Protein AF-A0A8S3B869-F1 (afdb_monomer)

Structure (mmCIF, N/CA/C/O backbone):
data_AF-A0A8S3B869-F1
#
_entry.id   AF-A0A8S3B869-F1
#
loop_
_atom_site.group_PDB
_atom_site.id
_atom_site.type_symbol
_atom_site.label_atom_id
_atom_site.label_alt_id
_atom_site.label_comp_id
_atom_site.label_asym_id
_atom_site.label_entity_id
_atom_site.label_seq_id
_atom_site.pdbx_PDB_ins_code
_atom_site.Cartn_x
_atom_site.Cartn_y
_atom_site.Cartn_z
_atom_site.occupancy
_atom_site.B_iso_or_equiv
_atom_site.auth_seq_id
_atom_site.auth_comp_id
_atom_site.auth_asym_id
_atom_site.auth_atom_id
_atom_site.pdbx_PDB_model_num
ATOM 1 N N . MET A 1 1 ? 7.355 18.689 -6.637 1.00 72.12 1 MET A N 1
ATOM 2 C CA . MET A 1 1 ? 6.278 17.682 -6.750 1.00 72.12 1 MET A CA 1
ATOM 3 C C . MET A 1 1 ? 6.571 16.644 -5.680 1.00 72.12 1 MET A C 1
ATOM 5 O O . MET A 1 1 ? 7.731 16.265 -5.594 1.00 72.12 1 MET A O 1
ATOM 9 N N . LEU A 1 2 ? 5.610 16.281 -4.827 1.00 73.62 2 LEU A N 1
ATOM 10 C CA . LEU A 1 2 ? 5.842 15.254 -3.801 1.00 73.62 2 LEU A CA 1
ATOM 11 C C . LEU A 1 2 ? 6.137 13.919 -4.488 1.00 73.62 2 LEU A C 1
ATOM 13 O O . LEU A 1 2 ? 5.466 13.563 -5.461 1.00 73.62 2 LEU A O 1
ATOM 17 N N . SER A 1 3 ? 7.125 13.190 -3.985 1.00 83.00 3 SER A N 1
ATOM 18 C CA . SER A 1 3 ? 7.325 11.792 -4.344 1.00 83.00 3 SER A CA 1
ATOM 19 C C . SER A 1 3 ? 6.118 10.959 -3.907 1.00 83.00 3 SER A C 1
ATOM 21 O O . SER A 1 3 ? 5.341 11.341 -3.027 1.00 83.00 3 SER A O 1
ATOM 23 N N . GLN A 1 4 ? 5.941 9.794 -4.529 1.00 82.44 4 GLN A N 1
ATOM 24 C CA . GLN A 1 4 ? 4.840 8.899 -4.177 1.00 82.44 4 GLN A CA 1
ATOM 25 C C . GLN A 1 4 ? 4.927 8.416 -2.716 1.00 82.44 4 GLN A C 1
ATOM 27 O O . GLN A 1 4 ? 3.891 8.223 -2.082 1.00 82.44 4 GLN A O 1
ATOM 32 N N . GLU A 1 5 ? 6.140 8.279 -2.166 1.00 82.75 5 GLU A N 1
ATOM 33 C CA . GLU A 1 5 ? 6.353 7.975 -0.745 1.00 82.75 5 GLU A CA 1
ATOM 34 C C . GLU A 1 5 ? 5.912 9.133 0.158 1.00 82.75 5 GLU A C 1
ATOM 36 O O . GLU A 1 5 ? 5.133 8.915 1.086 1.00 82.75 5 GLU A O 1
ATOM 41 N N . GLU A 1 6 ? 6.309 10.371 -0.148 1.00 85.56 6 GLU A N 1
ATOM 42 C CA . GLU A 1 6 ? 5.902 11.544 0.641 1.00 85.56 6 GLU A CA 1
ATOM 43 C C . GLU A 1 6 ? 4.384 11.783 0.584 1.00 85.56 6 GLU A C 1
ATOM 45 O O . GLU A 1 6 ? 3.767 12.188 1.574 1.00 85.56 6 GLU A O 1
ATOM 50 N N . ALA A 1 7 ? 3.751 11.498 -0.558 1.00 88.00 7 ALA A N 1
ATOM 51 C CA . ALA A 1 7 ? 2.300 11.550 -0.698 1.00 88.00 7 ALA A CA 1
ATOM 52 C C . ALA A 1 7 ? 1.603 10.486 0.171 1.00 88.00 7 ALA A C 1
ATOM 54 O O . ALA A 1 7 ? 0.599 10.786 0.826 1.00 88.00 7 ALA A O 1
ATOM 55 N N . LEU A 1 8 ? 2.143 9.261 0.218 1.00 88.94 8 LEU A N 1
ATOM 56 C CA . LEU A 1 8 ? 1.619 8.187 1.061 1.00 88.94 8 LEU A CA 1
ATOM 57 C C . LEU A 1 8 ? 1.735 8.552 2.544 1.00 88.94 8 LEU A C 1
ATOM 59 O O . LEU A 1 8 ? 0.753 8.439 3.274 1.00 88.94 8 LEU A O 1
ATOM 63 N N . ASP A 1 9 ? 2.892 9.040 2.987 1.00 89.12 9 ASP A N 1
ATOM 64 C CA . ASP A 1 9 ? 3.101 9.449 4.379 1.00 89.12 9 ASP A CA 1
ATOM 65 C C . ASP A 1 9 ? 2.214 10.635 4.784 1.00 89.12 9 ASP A C 1
ATOM 67 O O . ASP A 1 9 ? 1.657 10.647 5.888 1.00 89.12 9 ASP A O 1
ATOM 71 N N . SER A 1 10 ? 1.988 11.583 3.871 1.00 89.94 10 SER A N 1
ATOM 72 C CA . SER A 1 10 ? 1.059 12.699 4.084 1.00 89.94 10 SER A CA 1
ATOM 73 C C . SER A 1 10 ? -0.381 12.211 4.281 1.00 89.94 10 SER A C 1
ATOM 75 O O . SER A 1 10 ? -1.067 12.657 5.204 1.00 89.94 10 SER A O 1
ATOM 77 N N . LEU A 1 11 ? -0.833 11.244 3.474 1.00 89.56 11 LEU A N 1
ATOM 78 C CA . LEU A 1 11 ? -2.158 10.634 3.622 1.00 89.56 11 LEU A CA 1
ATOM 79 C C . LEU A 1 11 ? -2.296 9.887 4.957 1.00 89.56 11 LEU A C 1
ATOM 81 O O . LEU A 1 11 ? -3.310 10.031 5.640 1.00 89.56 11 LEU A O 1
ATOM 85 N N . MET A 1 12 ? -1.284 9.107 5.346 1.00 89.94 12 MET A N 1
ATOM 86 C CA . MET A 1 12 ? -1.298 8.374 6.619 1.00 89.94 12 MET A CA 1
ATOM 87 C C . MET A 1 12 ? -1.368 9.334 7.810 1.00 89.94 12 MET A C 1
ATOM 89 O O . MET A 1 12 ? -2.148 9.114 8.737 1.00 89.94 12 MET A O 1
ATOM 93 N N . THR A 1 13 ? -0.612 10.431 7.748 1.00 90.56 13 THR A N 1
ATOM 94 C CA . THR A 1 13 ? -0.610 11.482 8.773 1.00 90.56 13 THR A CA 1
ATOM 95 C C . THR A 1 13 ? -1.974 12.159 8.878 1.00 90.56 13 THR A C 1
ATOM 97 O O . THR A 1 13 ? -2.510 12.284 9.976 1.00 90.56 13 THR A O 1
ATOM 100 N N . PHE A 1 14 ? -2.578 12.530 7.746 1.00 92.06 14 PHE A N 1
ATOM 101 C CA . PHE A 1 14 ? -3.921 13.110 7.710 1.00 92.06 14 PHE A CA 1
ATOM 102 C C . PHE A 1 14 ? -4.956 12.188 8.368 1.00 92.06 14 PHE A C 1
ATOM 104 O O . PHE A 1 14 ? -5.707 12.606 9.250 1.00 92.06 14 PHE A O 1
ATOM 111 N N . LEU A 1 15 ? -4.966 10.907 7.993 1.00 90.19 15 LEU A N 1
ATOM 112 C CA . LEU A 1 15 ? -5.908 9.939 8.552 1.00 90.19 15 LEU A CA 1
ATOM 113 C C . LEU A 1 15 ? -5.711 9.756 10.063 1.00 90.19 15 LEU A C 1
ATOM 115 O O . LEU A 1 15 ? -6.696 9.702 10.802 1.00 90.19 15 LEU A O 1
ATOM 119 N N . HIS A 1 16 ? -4.460 9.728 10.526 1.00 88.12 16 HIS A N 1
ATOM 120 C CA . HIS A 1 16 ? -4.137 9.636 11.946 1.00 88.12 16 HIS A CA 1
ATOM 121 C C . HIS A 1 16 ? -4.614 10.869 12.734 1.00 88.12 16 HIS A C 1
ATOM 123 O O . HIS A 1 16 ? -5.243 10.718 13.780 1.00 88.12 16 HIS A O 1
ATOM 129 N N . VAL A 1 17 ? -4.374 12.084 12.223 1.00 93.62 17 VAL A N 1
ATOM 130 C CA . VAL A 1 17 ? -4.832 13.347 12.841 1.00 93.62 17 VAL A CA 1
ATOM 131 C C . VAL A 1 17 ? -6.353 13.371 12.995 1.00 93.62 17 VAL A C 1
ATOM 133 O O . VAL A 1 17 ? -6.869 13.789 14.029 1.00 93.62 17 VAL A O 1
ATOM 136 N N . HIS A 1 18 ? -7.081 12.844 12.013 1.00 91.69 18 HIS A N 1
ATOM 137 C CA . HIS A 1 18 ? -8.540 12.744 12.056 1.00 91.69 18 HIS A CA 1
ATOM 138 C C . HIS A 1 18 ? -9.062 11.490 12.780 1.00 91.69 18 HIS A C 1
ATOM 140 O O . HIS A 1 18 ? -10.241 11.160 12.668 1.00 91.69 18 HIS A O 1
ATOM 146 N N . SER A 1 19 ? -8.214 10.793 13.549 1.00 88.00 19 SER A N 1
ATOM 147 C CA . SER A 1 19 ? -8.568 9.602 14.339 1.00 88.00 19 SER A CA 1
ATOM 148 C C . SER A 1 19 ? -9.146 8.435 13.529 1.00 88.00 19 SER A C 1
ATOM 150 O O . SER A 1 19 ? -9.731 7.504 14.095 1.00 88.00 19 SER A O 1
ATOM 152 N N . TYR A 1 20 ? -8.936 8.417 12.212 1.00 89.19 20 TYR A N 1
ATOM 153 C CA . TYR A 1 20 ? -9.185 7.218 11.430 1.00 89.19 20 TYR A CA 1
ATOM 154 C C . TYR A 1 20 ? -8.133 6.184 11.816 1.00 89.19 20 TYR A C 1
ATOM 156 O O . TYR A 1 20 ? -6.942 6.463 11.826 1.00 89.19 20 TYR A O 1
ATOM 164 N N . ARG A 1 21 ? -8.573 4.970 12.151 1.00 86.25 21 ARG A N 1
ATOM 165 C CA . ARG A 1 21 ? -7.682 3.819 12.402 1.00 86.25 21 ARG A CA 1
ATOM 166 C C . ARG A 1 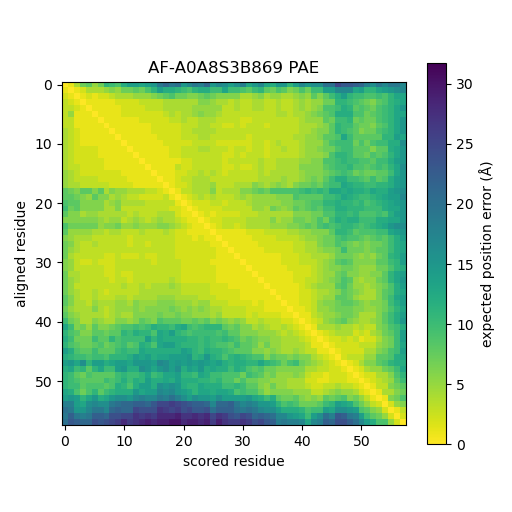21 ? -7.770 2.773 11.297 1.00 86.25 21 ARG A C 1
ATOM 168 O O . ARG A 1 21 ? -6.897 1.913 11.172 1.00 86.25 21 ARG A O 1
ATOM 175 N N . LYS A 1 22 ? -8.856 2.820 10.521 1.00 90.81 22 LYS A N 1
ATOM 1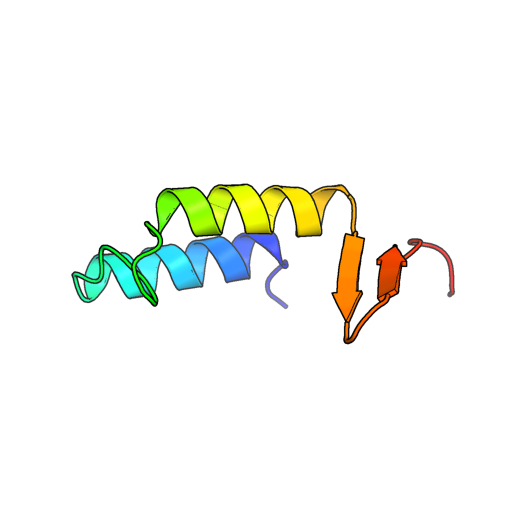76 C CA . LYS A 1 22 ? -9.177 1.865 9.466 1.00 90.81 22 LYS A CA 1
ATOM 177 C C . LYS A 1 22 ? -9.883 2.564 8.309 1.00 90.81 22 LYS A C 1
ATOM 179 O O . LYS A 1 22 ? -10.697 3.453 8.536 1.00 90.81 22 LYS A O 1
ATOM 184 N N . VAL A 1 23 ? -9.640 2.092 7.092 1.00 85.69 23 VAL A N 1
ATOM 185 C CA . VAL A 1 23 ? -10.401 2.455 5.890 1.00 85.69 23 VAL A CA 1
ATOM 186 C C . VAL A 1 23 ? -11.055 1.184 5.367 1.00 85.69 23 VAL A C 1
ATOM 188 O O . VAL A 1 23 ? -10.372 0.189 5.135 1.00 85.69 23 VAL A O 1
ATOM 191 N N . LYS A 1 24 ? -12.389 1.180 5.238 1.00 87.38 24 LYS A N 1
ATOM 192 C CA . LYS A 1 24 ? -13.170 -0.010 4.836 1.00 87.38 24 LYS A CA 1
ATOM 193 C C . LYS A 1 24 ? -12.811 -1.281 5.639 1.00 87.38 24 LYS A C 1
ATOM 195 O O . LYS A 1 24 ? -12.752 -2.375 5.092 1.00 87.38 24 LYS A O 1
ATOM 200 N N . GLY A 1 25 ? -12.531 -1.132 6.937 1.00 88.56 25 GLY A N 1
ATOM 201 C CA . GLY A 1 25 ? -12.169 -2.241 7.834 1.00 88.56 25 GLY A CA 1
ATOM 202 C C . GLY A 1 25 ? -10.688 -2.652 7.828 1.00 88.56 25 GLY A C 1
ATOM 203 O O . GLY A 1 25 ? -10.278 -3.400 8.713 1.00 88.56 25 GLY A O 1
ATOM 204 N N . ILE A 1 26 ? -9.870 -2.121 6.915 1.00 89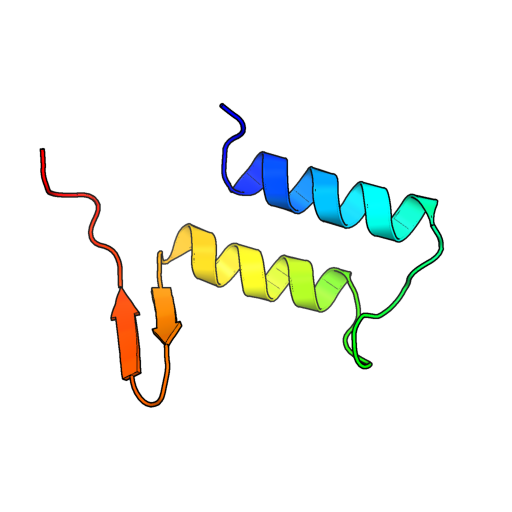.88 26 ILE A N 1
ATOM 205 C CA . ILE A 1 26 ? -8.429 -2.399 6.820 1.00 89.88 26 ILE A CA 1
ATOM 206 C C . ILE A 1 26 ? -7.662 -1.365 7.645 1.00 89.88 26 ILE A C 1
ATOM 208 O O . ILE A 1 26 ? -7.934 -0.172 7.523 1.00 89.88 26 ILE A O 1
ATOM 212 N N . SER A 1 27 ? -6.715 -1.794 8.486 1.00 91.31 27 SER A N 1
ATOM 213 C CA . SER A 1 27 ? -5.885 -0.866 9.265 1.00 91.31 27 SER A CA 1
ATOM 214 C C . SER A 1 27 ? -5.005 -0.000 8.368 1.00 91.31 27 SER A C 1
ATOM 216 O O . SER A 1 27 ? -4.517 -0.438 7.325 1.00 91.31 27 SER A O 1
ATOM 218 N N . ILE A 1 28 ? -4.774 1.232 8.813 1.00 90.06 28 ILE A N 1
ATOM 219 C CA . ILE A 1 28 ? -3.909 2.199 8.127 1.00 90.06 28 ILE A CA 1
ATOM 220 C C . ILE A 1 28 ? -2.495 1.636 7.927 1.00 90.06 28 ILE A C 1
ATOM 222 O O . ILE A 1 28 ? -1.962 1.723 6.824 1.00 90.06 28 ILE A O 1
ATOM 226 N N . ASP A 1 29 ? -1.933 0.949 8.926 1.00 89.00 29 ASP A N 1
ATOM 227 C CA . ASP A 1 29 ? -0.619 0.298 8.812 1.00 89.00 29 ASP A CA 1
ATOM 228 C C . ASP A 1 29 ? -0.570 -0.766 7.710 1.00 89.00 29 ASP A C 1
ATOM 230 O O . ASP A 1 29 ? 0.418 -0.879 6.981 1.00 89.00 29 ASP A O 1
ATOM 234 N N . THR A 1 30 ? -1.646 -1.544 7.556 1.00 90.06 30 THR A N 1
ATOM 235 C CA . THR A 1 30 ? -1.748 -2.542 6.485 1.00 90.06 30 THR A CA 1
ATOM 236 C C . THR A 1 30 ? -1.825 -1.861 5.123 1.00 90.06 30 THR A C 1
ATOM 238 O O . THR A 1 30 ? -1.135 -2.283 4.199 1.00 90.06 30 THR A O 1
ATOM 241 N N . ILE A 1 31 ? -2.595 -0.776 4.997 1.00 89.94 31 ILE A N 1
ATOM 242 C CA . ILE A 1 31 ? -2.672 0.009 3.755 1.00 89.94 31 ILE A CA 1
ATOM 243 C C . ILE A 1 31 ? -1.298 0.587 3.407 1.00 89.94 31 ILE A C 1
ATOM 245 O O . ILE A 1 31 ? -0.871 0.471 2.261 1.00 89.94 31 ILE A O 1
ATOM 249 N N . LYS A 1 32 ? -0.572 1.132 4.391 1.00 89.31 32 LYS A N 1
ATOM 250 C CA . LYS A 1 32 ? 0.788 1.652 4.203 1.00 89.31 32 LYS A CA 1
ATOM 251 C C . LYS A 1 32 ? 1.742 0.575 3.682 1.00 89.31 32 LYS A C 1
ATOM 253 O O . LYS A 1 32 ? 2.465 0.817 2.719 1.00 89.31 32 LYS A O 1
ATOM 258 N N . LYS A 1 33 ? 1.721 -0.626 4.272 1.00 89.31 33 LYS A N 1
ATOM 259 C CA . LYS A 1 33 ? 2.554 -1.756 3.820 1.00 89.31 33 LYS A CA 1
ATOM 260 C C . LYS A 1 33 ? 2.221 -2.185 2.391 1.00 89.31 33 LYS A C 1
ATOM 262 O O . LYS A 1 33 ? 3.133 -2.333 1.585 1.00 89.31 33 LYS A O 1
ATOM 267 N N . LEU A 1 34 ? 0.937 -2.348 2.069 1.00 87.44 34 LEU A N 1
ATOM 268 C CA . LEU A 1 34 ? 0.495 -2.743 0.727 1.00 87.44 34 LEU A CA 1
ATOM 269 C C . LEU A 1 34 ? 0.855 -1.689 -0.326 1.00 87.44 34 LEU A C 1
ATOM 271 O O . L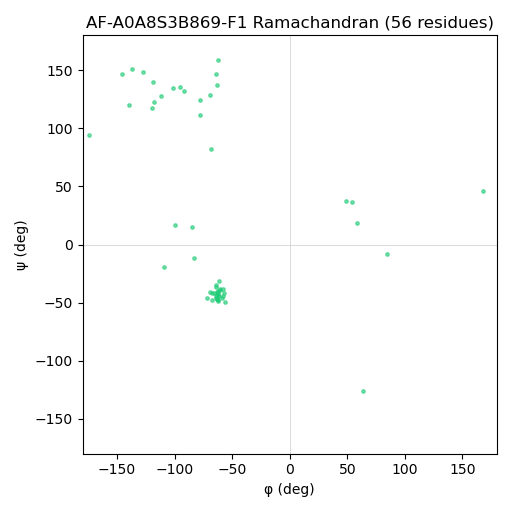EU A 1 34 ? 1.368 -2.030 -1.388 1.00 87.44 34 LEU A O 1
ATOM 275 N N . ALA A 1 35 ? 0.643 -0.409 -0.015 1.00 87.00 35 ALA A N 1
ATOM 276 C CA . ALA A 1 35 ? 1.019 0.688 -0.896 1.00 87.00 35 ALA A CA 1
ATOM 277 C C . ALA A 1 35 ? 2.540 0.748 -1.108 1.00 87.00 35 ALA A C 1
ATOM 279 O O . ALA A 1 35 ? 2.979 0.904 -2.238 1.00 87.00 35 ALA A O 1
ATOM 280 N N . SER A 1 36 ? 3.354 0.541 -0.066 1.00 85.06 36 SER A N 1
ATOM 281 C CA . SER A 1 36 ? 4.817 0.510 -0.207 1.00 85.06 36 SER A CA 1
ATOM 282 C C . SER A 1 36 ? 5.300 -0.601 -1.149 1.00 85.06 36 SER A C 1
ATOM 284 O O . SER A 1 36 ? 6.214 -0.361 -1.932 1.00 85.06 36 SER A O 1
ATOM 286 N N . ILE A 1 37 ? 4.670 -1.784 -1.131 1.00 83.81 37 ILE A N 1
ATOM 287 C CA . ILE A 1 37 ? 4.975 -2.877 -2.075 1.00 83.81 37 ILE A CA 1
ATOM 288 C C . ILE A 1 37 ? 4.672 -2.437 -3.512 1.00 83.81 37 ILE A C 1
ATOM 290 O O . ILE A 1 37 ? 5.525 -2.546 -4.386 1.00 83.81 37 ILE A O 1
ATOM 294 N N . ILE A 1 38 ? 3.485 -1.867 -3.738 1.00 83.62 38 ILE A N 1
ATOM 295 C CA . ILE A 1 38 ? 3.061 -1.358 -5.051 1.00 83.62 38 ILE A CA 1
ATOM 296 C C . ILE A 1 38 ? 4.032 -0.295 -5.576 1.00 83.62 38 ILE A C 1
ATOM 298 O O . ILE A 1 38 ? 4.408 -0.349 -6.743 1.00 83.62 38 ILE A O 1
ATOM 302 N N . LEU A 1 39 ? 4.457 0.641 -4.722 1.00 82.88 39 LEU A N 1
ATOM 303 C CA . LEU A 1 39 ? 5.377 1.720 -5.087 1.00 82.88 39 LEU A CA 1
ATOM 304 C C . LEU A 1 39 ? 6.796 1.211 -5.379 1.00 82.88 39 LEU A C 1
ATOM 306 O O . LEU A 1 39 ? 7.416 1.660 -6.338 1.00 82.88 39 LEU A O 1
ATOM 310 N N . LYS A 1 40 ? 7.306 0.257 -4.588 1.00 82.62 40 LYS A N 1
ATOM 311 C CA . LYS A 1 40 ? 8.652 -0.315 -4.769 1.00 82.62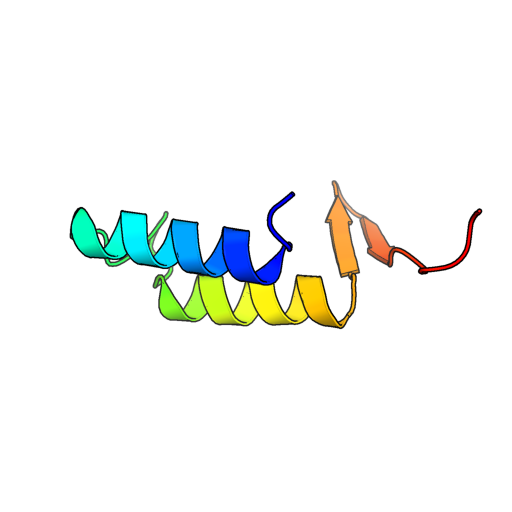 40 LYS A CA 1
ATOM 312 C C . LYS A 1 40 ? 8.748 -1.215 -5.990 1.00 82.62 40 LYS A C 1
ATOM 314 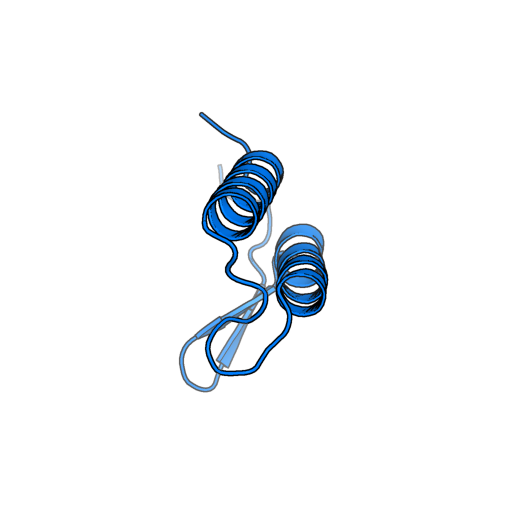O O . LYS A 1 40 ? 9.692 -1.101 -6.767 1.00 82.62 40 LYS A O 1
ATOM 319 N N . ASP A 1 41 ? 7.770 -2.096 -6.163 1.00 80.56 41 ASP A N 1
ATOM 320 C CA . ASP A 1 41 ? 7.760 -3.039 -7.281 1.00 80.56 41 ASP A CA 1
ATOM 321 C C . ASP A 1 41 ? 7.205 -2.401 -8.563 1.00 80.56 41 ASP A C 1
ATOM 323 O O . ASP A 1 41 ? 7.340 -2.964 -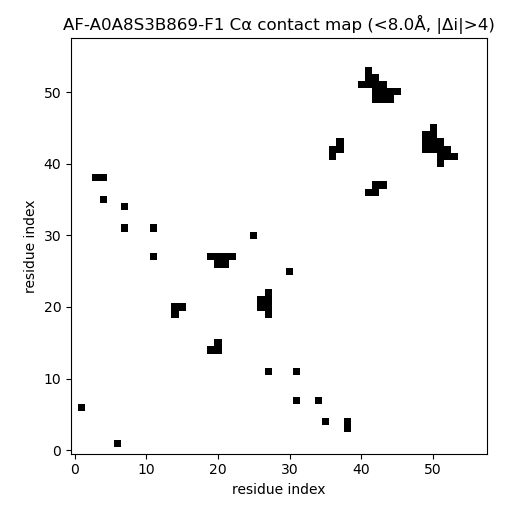9.655 1.00 80.56 41 ASP A O 1
ATOM 327 N N . ASN A 1 42 ? 6.605 -1.213 -8.429 1.00 78.75 42 ASN A N 1
ATOM 328 C CA . ASN A 1 42 ? 5.906 -0.467 -9.468 1.00 78.75 42 ASN A CA 1
ATOM 329 C C . ASN A 1 42 ? 4.810 -1.315 -10.141 1.00 78.75 42 ASN A C 1
ATOM 331 O O . ASN A 1 42 ? 4.614 -1.268 -11.358 1.00 78.75 42 ASN A O 1
ATOM 335 N N . VAL A 1 43 ? 4.130 -2.152 -9.344 1.00 80.38 43 VAL A N 1
ATOM 336 C CA . VAL A 1 43 ? 3.098 -3.099 -9.793 1.00 80.38 43 VAL A CA 1
ATOM 337 C C . VAL A 1 43 ? 1.735 -2.672 -9.272 1.00 80.38 43 VAL A C 1
ATOM 339 O O . VAL A 1 43 ? 1.558 -2.517 -8.070 1.00 80.38 43 VAL A O 1
ATOM 342 N N . PHE A 1 44 ? 0.740 -2.563 -10.148 1.00 80.50 44 PHE A N 1
ATOM 343 C CA . PHE A 1 44 ? -0.635 -2.235 -9.774 1.00 80.50 44 PHE A CA 1
ATOM 344 C C . PHE A 1 44 ? -1.651 -3.100 -10.525 1.00 80.50 44 PHE A C 1
ATOM 346 O O . PHE A 1 44 ? -1.420 -3.548 -11.647 1.00 80.50 44 PHE A O 1
ATOM 353 N N . ALA A 1 45 ? -2.802 -3.340 -9.901 1.00 79.12 45 ALA A N 1
ATOM 354 C CA . ALA A 1 45 ? -3.914 -4.046 -10.527 1.00 79.12 45 ALA A CA 1
ATOM 355 C C . ALA A 1 45 ? -4.912 -3.043 -11.123 1.00 79.12 45 ALA A C 1
ATOM 357 O O . ALA A 1 45 ? -5.287 -2.070 -10.470 1.00 79.12 45 ALA A O 1
ATOM 358 N N . TYR A 1 46 ? -5.374 -3.301 -12.346 1.00 79.19 46 TYR A N 1
ATOM 359 C CA . TYR A 1 46 ? -6.456 -2.544 -12.976 1.00 79.19 46 TYR A CA 1
ATOM 360 C C . TYR A 1 46 ? -7.384 -3.502 -13.740 1.00 79.19 46 TYR A C 1
ATOM 362 O O . TYR A 1 46 ? -6.963 -4.255 -14.622 1.00 79.19 46 TYR A O 1
ATOM 370 N N . GLY A 1 47 ? -8.666 -3.533 -13.364 1.00 83.06 47 GLY A N 1
ATOM 371 C CA . GLY A 1 47 ? -9.613 -4.534 -13.864 1.00 83.06 47 GLY A CA 1
ATOM 372 C C . GLY A 1 47 ? -9.227 -5.961 -13.447 1.00 83.06 47 GLY A C 1
ATOM 373 O O . GLY A 1 47 ? -9.041 -6.234 -12.266 1.00 83.06 47 GLY A O 1
ATOM 374 N N . LYS A 1 48 ? -9.114 -6.879 -14.420 1.00 88.19 48 LYS A N 1
ATOM 375 C CA . LYS A 1 48 ? -8.694 -8.285 -14.211 1.00 88.19 48 LYS A CA 1
ATOM 376 C C . LYS A 1 48 ? -7.216 -8.536 -14.559 1.00 88.19 48 LYS A C 1
ATOM 378 O O . LYS A 1 48 ? -6.838 -9.678 -14.810 1.00 88.19 48 LYS A O 1
ATOM 383 N N . LYS A 1 49 ? -6.397 -7.483 -14.663 1.00 85.94 49 LYS A N 1
ATOM 384 C CA . LYS A 1 49 ? -4.994 -7.566 -15.096 1.00 85.94 49 LYS A CA 1
ATOM 385 C C . LYS A 1 49 ? -4.062 -6.891 -14.089 1.00 85.94 49 LYS A C 1
ATOM 387 O O . LYS A 1 49 ? -4.436 -5.905 -13.455 1.00 85.94 49 LYS A O 1
ATOM 392 N N . ASN A 1 50 ? -2.844 -7.420 -13.990 1.00 82.81 50 ASN A N 1
ATOM 393 C CA . ASN A 1 50 ? -1.743 -6.835 -13.228 1.00 82.81 50 ASN A CA 1
ATOM 394 C C . ASN A 1 50 ? -0.789 -6.133 -14.198 1.00 82.81 50 ASN A C 1
ATOM 396 O O . ASN A 1 50 ? -0.443 -6.693 -15.239 1.00 82.81 50 ASN A O 1
ATOM 400 N N . TYR A 1 51 ? -0.374 -4.923 -13.852 1.00 79.12 51 TYR A N 1
ATOM 401 C CA . TYR A 1 51 ? 0.492 -4.062 -14.645 1.00 79.12 51 TYR A CA 1
ATOM 402 C C . TYR A 1 51 ? 1.762 -3.788 -13.854 1.00 79.12 51 TYR A C 1
ATOM 404 O O . TYR A 1 51 ? 1.691 -3.569 -12.649 1.00 79.12 51 TYR A O 1
ATOM 412 N N . LYS A 1 52 ? 2.913 -3.782 -14.526 1.00 81.62 52 LYS A N 1
ATOM 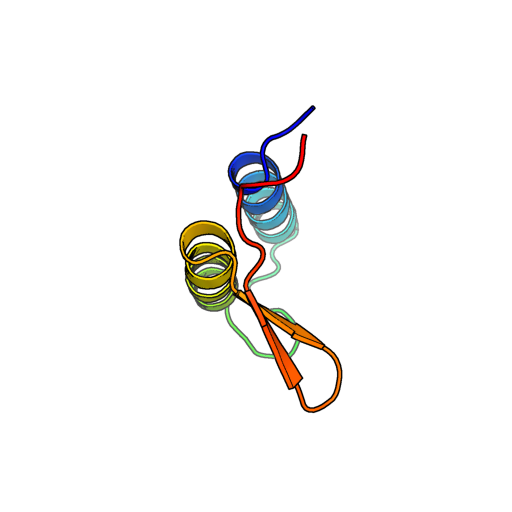413 C CA . LYS A 1 52 ? 4.183 -3.333 -13.957 1.00 81.62 52 LYS A CA 1
ATOM 414 C C . LYS A 1 52 ? 4.674 -2.159 -14.783 1.00 81.62 52 LYS A C 1
ATOM 416 O O . LYS A 1 52 ? 4.916 -2.316 -15.978 1.00 81.62 52 LYS A O 1
ATOM 421 N N . GLN A 1 53 ? 4.795 -0.994 -14.165 1.00 74.69 53 GLN A N 1
ATOM 422 C CA . GLN A 1 53 ? 5.364 0.165 -14.826 1.00 74.69 53 GLN A CA 1
ATOM 423 C C . GLN A 1 53 ? 6.886 0.010 -14.850 1.00 74.69 53 GLN A C 1
ATOM 425 O O . GLN A 1 53 ? 7.564 0.044 -13.824 1.00 74.69 53 GLN A O 1
ATOM 430 N N . THR A 1 54 ? 7.437 -0.196 -16.040 1.00 75.06 54 THR A N 1
ATOM 431 C CA . THR A 1 54 ? 8.880 -0.156 -16.264 1.00 75.06 54 THR A CA 1
ATOM 432 C C . THR A 1 54 ? 9.328 1.301 -16.314 1.00 75.06 54 THR A C 1
ATOM 434 O O . THR A 1 54 ? 8.819 2.081 -17.118 1.00 75.06 54 THR A O 1
ATOM 437 N N . THR A 1 55 ? 10.283 1.684 -15.469 1.00 66.56 55 THR A N 1
ATOM 438 C CA . THR A 1 55 ? 11.027 2.945 -15.586 1.00 66.56 55 THR A CA 1
ATOM 439 C C . THR A 1 55 ? 11.927 2.868 -16.822 1.00 66.56 55 THR A C 1
ATOM 441 O O . THR A 1 55 ? 13.092 2.501 -16.747 1.00 66.56 55 THR A O 1
ATOM 444 N N . GLY A 1 56 ? 11.354 3.136 -17.992 1.00 63.09 56 GLY A N 1
ATOM 445 C CA . GLY A 1 56 ? 12.066 3.144 -19.266 1.00 63.09 56 GLY A CA 1
ATOM 446 C C . GLY A 1 56 ? 11.145 3.629 -20.374 1.00 63.09 56 GLY A C 1
ATOM 447 O O . GLY A 1 56 ? 10.370 2.841 -20.910 1.00 63.09 56 GLY A O 1
ATOM 448 N N . GLY A 1 57 ? 11.194 4.928 -20.674 1.00 48.41 57 GLY A N 1
ATOM 449 C CA . GLY A 1 57 ? 10.386 5.515 -21.742 1.00 48.41 57 GLY A CA 1
ATOM 450 C C . GLY A 1 57 ? 10.335 7.042 -21.784 1.00 48.41 57 GLY A C 1
ATOM 451 O O . GLY A 1 57 ? 9.233 7.572 -21.882 1.00 48.41 57 GLY A O 1
ATOM 452 N N . ALA A 1 58 ? 11.493 7.702 -21.658 1.00 40.28 58 ALA A N 1
ATOM 453 C CA . ALA A 1 58 ? 11.947 8.947 -22.309 1.00 40.28 58 ALA A CA 1
ATOM 454 C C . ALA A 1 58 ? 13.173 9.473 -21.548 1.00 40.28 58 ALA A C 1
ATOM 456 O O . ALA A 1 58 ? 13.043 9.689 -20.322 1.00 40.28 58 ALA A O 1
#

Sequence (58 aa):
MLSQEEALDSLMTFLHVHSYRKVKGISIDTIKKLASIILKDNVFAYGKKNYKQTTGGA

Solvent-accessible surface area (backbone atoms only — not comparable to full-atom values): 3653 Å² total; per-residue (Å²): 130,80,50,75,65,58,48,50,54,52,52,54,51,51,37,49,77,71,67,49,62,52,61,97,84,42,42,53,70,57,51,52,54,55,50,51,51,28,65,73,68,31,40,50,78,59,93,98,45,81,46,66,65,70,96,74,90,132

Mean predicted aligned error: 6.73 Å

Nearest PDB structures (foldseek):
  7z1n-assembly1_P  TM=3.375E-01  e=7.989E+00  Saccharomyces cerevis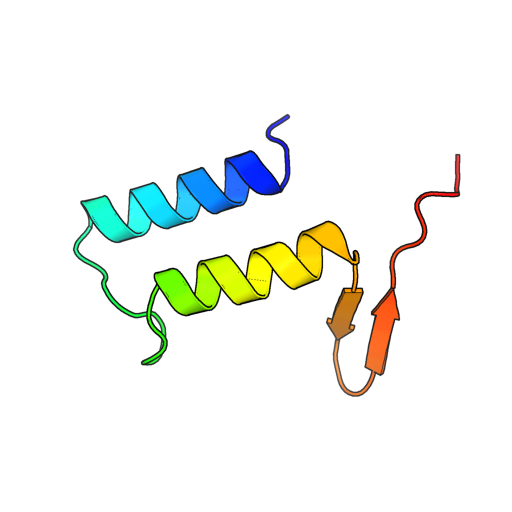iae W303

Secondary structure (DSSP, 8-state):
---HHHHHHHHHHHHHHTT--EETTEEHHHHHHHHHHHHHHTEEEETTEEEE--S---

pLDDT: mean 83.37, std 9.65, range [40.28, 93.62]

Radius of gyration: 13.53 Å; Cα contacts (8 Å, |Δi|>4): 36; chains: 1; bounding box: 25×26×37 Å

Foldseek 3Di:
DDDPLRVLVVVLVVCVVVVNQDDPNHGSVRVSVVSVCCSVQVWDDDDPDIDHDDPDDD

Organism: NCBI:txid392030